Protein AF-A0A2V5X283-F1 (afdb_monomer_lite)

Radius of gyration: 29.68 Å; chains: 1; bounding box: 87×24×61 Å

Foldseek 3Di:
DDPPDDDDPVNVVVVVVVVVVVCVVVVVVVVVVVVVVVVVVVVVVVVVVVVVQVVVCVVVVNDGDDDDDPDPDPPPDD

Structure (mmCIF, N/CA/C/O backbone):
data_AF-A0A2V5X283-F1
#
_entry.id   AF-A0A2V5X283-F1
#
loop_
_atom_site.group_PDB
_atom_site.id
_atom_site.type_symbol
_atom_site.label_atom_id
_atom_site.label_alt_id
_atom_site.label_comp_id
_atom_site.label_asym_id
_atom_site.label_entity_id
_atom_site.label_seq_id
_atom_site.pdbx_PDB_ins_code
_atom_site.Cartn_x
_atom_site.Cartn_y
_atom_site.Cartn_z
_atom_site.occupancy
_atom_site.B_iso_or_equiv
_atom_site.auth_seq_id
_atom_site.auth_comp_id
_atom_site.auth_asym_id
_atom_site.auth_atom_id
_atom_site.pdbx_PDB_model_num
ATOM 1 N N . MET A 1 1 ? -46.373 19.041 23.370 1.00 48.31 1 MET A N 1
ATOM 2 C CA . MET A 1 1 ? -45.426 18.595 24.416 1.00 48.31 1 MET A CA 1
ATOM 3 C C . MET A 1 1 ? -44.459 17.610 23.772 1.00 48.31 1 MET A C 1
ATOM 5 O O . MET A 1 1 ? -44.812 16.455 23.599 1.00 48.31 1 MET A O 1
ATOM 9 N N . ASN A 1 2 ? -43.299 18.080 23.306 1.00 55.56 2 ASN A N 1
ATOM 10 C CA . ASN A 1 2 ? -42.309 17.219 22.651 1.00 55.56 2 ASN A CA 1
ATOM 11 C C . ASN A 1 2 ? -41.336 16.681 23.700 1.00 55.56 2 ASN A C 1
ATOM 13 O O . ASN A 1 2 ? -40.339 17.327 24.022 1.00 55.56 2 ASN A O 1
ATOM 17 N N . SER A 1 3 ? -41.639 15.500 24.228 1.00 62.47 3 SER A N 1
ATOM 18 C CA . SER A 1 3 ? -40.722 14.727 25.062 1.00 62.47 3 SER A CA 1
ATOM 19 C C . SER A 1 3 ? -39.547 14.267 24.200 1.00 62.47 3 SER A C 1
ATOM 21 O O . SER A 1 3 ? -39.613 13.232 23.539 1.00 62.47 3 SER A O 1
ATOM 23 N N . ARG A 1 4 ? -38.472 15.058 24.155 1.00 68.00 4 ARG A N 1
ATOM 24 C CA . ARG A 1 4 ? -37.220 14.625 23.528 1.00 68.00 4 ARG A CA 1
ATOM 25 C C . ARG A 1 4 ? -36.634 13.502 24.386 1.00 68.00 4 ARG A C 1
ATOM 27 O O . ARG A 1 4 ? -36.138 13.759 25.478 1.00 68.00 4 ARG A O 1
ATOM 34 N N . ARG A 1 5 ? -36.710 12.260 23.899 1.00 71.38 5 ARG A N 1
ATOM 35 C CA . ARG A 1 5 ? -35.909 11.144 24.420 1.00 71.38 5 ARG A CA 1
ATOM 36 C C . ARG A 1 5 ? -34.437 11.486 24.186 1.00 71.38 5 ARG A C 1
ATOM 38 O O . ARG A 1 5 ? -33.999 11.556 23.042 1.00 71.38 5 ARG A O 1
ATOM 45 N N . GLY A 1 6 ? -33.711 11.775 25.261 1.00 74.88 6 GLY A N 1
ATOM 46 C CA . GLY A 1 6 ? -32.259 11.903 25.220 1.00 74.88 6 GLY A CA 1
ATOM 47 C C . GLY A 1 6 ? -31.625 10.526 25.057 1.00 74.88 6 GLY A C 1
ATOM 48 O O . GLY A 1 6 ? -32.100 9.561 25.651 1.00 74.88 6 GLY A O 1
ATOM 49 N N . PHE A 1 7 ? -30.569 10.450 24.249 1.00 76.62 7 PHE A N 1
ATOM 50 C CA . PHE A 1 7 ? -29.709 9.272 24.189 1.00 76.62 7 PHE A CA 1
ATOM 51 C C . PHE A 1 7 ? -29.081 9.057 25.564 1.00 76.62 7 PHE A C 1
ATOM 53 O O . PHE A 1 7 ? -28.571 10.004 26.174 1.00 76.62 7 PHE A O 1
ATOM 60 N N . THR A 1 8 ? -29.120 7.832 26.064 1.00 88.69 8 THR A N 1
ATOM 61 C CA . THR A 1 8 ? -28.458 7.518 27.328 1.00 88.69 8 THR A CA 1
ATOM 62 C C . THR A 1 8 ? -26.947 7.420 27.099 1.00 88.69 8 THR A C 1
ATOM 64 O O . THR A 1 8 ? -26.485 6.985 26.043 1.00 88.69 8 THR A O 1
ATOM 67 N N . LEU A 1 9 ? -26.144 7.819 28.090 1.00 89.00 9 LEU A N 1
ATOM 68 C CA . LEU A 1 9 ? -24.679 7.724 28.001 1.00 89.00 9 LEU A CA 1
ATOM 69 C C . LEU A 1 9 ? -24.209 6.285 27.726 1.00 89.00 9 LEU A C 1
ATOM 71 O O . LEU A 1 9 ? -23.211 6.086 27.039 1.00 89.00 9 LEU A O 1
ATOM 75 N N . ILE A 1 10 ? -24.949 5.289 28.223 1.00 93.25 10 ILE A N 1
ATOM 76 C CA . ILE A 1 10 ? -24.643 3.869 28.032 1.00 93.25 10 ILE A CA 1
ATOM 77 C C . ILE A 1 10 ? -24.870 3.400 26.590 1.00 93.25 10 ILE A C 1
ATOM 79 O O . ILE A 1 10 ? -24.057 2.637 26.071 1.00 93.25 10 ILE A O 1
ATOM 83 N N . GLU A 1 11 ? -25.910 3.893 25.912 1.00 90.81 11 GLU A N 1
ATOM 84 C CA . GLU A 1 11 ? -26.141 3.582 24.496 1.00 90.81 11 GLU A CA 1
ATOM 85 C C . GLU A 1 11 ? -25.008 4.119 23.620 1.00 90.81 11 GLU A C 1
ATOM 87 O O . GLU A 1 11 ? -24.546 3.432 22.713 1.00 90.81 11 GLU A O 1
ATOM 92 N N . LEU A 1 12 ? -24.504 5.321 23.908 1.00 91.88 12 LEU A N 1
ATOM 93 C CA . LEU A 1 12 ? -23.390 5.891 23.150 1.00 91.88 12 LEU A CA 1
ATOM 94 C C . LEU A 1 12 ? -22.074 5.150 23.446 1.00 91.88 12 LEU A C 1
ATOM 96 O O . LEU A 1 12 ? -21.303 4.863 22.529 1.00 91.88 12 LEU A O 1
ATOM 100 N N . LEU A 1 13 ? -21.854 4.772 24.710 1.00 94.31 13 LEU A N 1
ATOM 101 C CA . LEU A 1 13 ? -20.674 4.024 25.149 1.00 94.31 13 LEU A CA 1
ATOM 102 C C . LEU A 1 13 ? -20.568 2.645 24.475 1.00 94.31 13 LEU A C 1
ATOM 104 O O . LEU A 1 13 ? -19.486 2.253 24.037 1.00 94.31 13 LEU A O 1
ATOM 108 N N . VAL A 1 14 ? -21.676 1.906 24.361 1.00 95.19 14 VAL A N 1
ATOM 109 C CA . VAL A 1 14 ? -21.634 0.564 23.758 1.00 95.19 14 VAL A CA 1
ATOM 110 C C . VAL A 1 14 ? -21.307 0.632 22.264 1.00 95.19 14 VAL A C 1
ATOM 112 O O . VAL A 1 14 ? -20.565 -0.203 21.749 1.00 95.19 14 VAL A O 1
ATOM 115 N N . VAL A 1 15 ? -21.791 1.667 21.572 1.00 95.81 15 VAL A N 1
ATOM 116 C CA . VAL A 1 15 ? -21.551 1.854 20.136 1.00 95.81 15 VAL A CA 1
ATOM 117 C C . VAL A 1 15 ? -20.076 2.134 19.862 1.00 95.81 15 VAL A C 1
ATOM 119 O O . VAL A 1 15 ? -19.480 1.478 19.006 1.00 95.81 15 VAL A O 1
ATOM 122 N N . ILE A 1 16 ? -19.455 3.053 20.608 1.00 96.69 16 ILE A N 1
ATOM 123 C CA . ILE A 1 16 ? -18.022 3.336 20.431 1.00 96.69 16 ILE A CA 1
ATOM 124 C C . ILE A 1 16 ? -17.157 2.120 20.784 1.00 96.69 16 ILE A C 1
ATOM 126 O O . ILE A 1 16 ? -16.150 1.887 20.117 1.00 96.69 16 ILE A O 1
ATOM 130 N N . ALA A 1 17 ? -17.568 1.308 21.766 1.00 97.00 17 ALA A N 1
ATOM 131 C CA . ALA A 1 17 ? -16.864 0.081 22.126 1.00 97.00 17 ALA A CA 1
ATOM 132 C C . ALA A 1 17 ? -16.879 -0.937 20.975 1.00 97.00 17 ALA A C 1
ATOM 134 O O . ALA A 1 17 ? -15.837 -1.493 20.627 1.00 97.00 17 ALA A O 1
ATOM 135 N N . ILE A 1 18 ? -18.030 -1.130 20.325 1.00 97.00 18 ILE A N 1
ATOM 136 C CA . ILE A 1 18 ? -18.146 -2.025 19.165 1.00 97.00 18 ILE A CA 1
ATOM 137 C C . ILE A 1 18 ? -17.306 -1.502 17.990 1.00 97.00 18 ILE A C 1
ATOM 139 O O . ILE A 1 18 ? -16.552 -2.270 17.391 1.00 97.00 18 ILE A O 1
ATOM 143 N N . ILE A 1 19 ? -17.368 -0.198 17.688 1.00 97.12 19 ILE A N 1
ATOM 144 C CA . ILE A 1 19 ? -16.557 0.416 16.622 1.00 97.12 19 ILE A CA 1
ATOM 145 C C . ILE A 1 19 ? -15.060 0.230 16.900 1.00 97.12 19 ILE A C 1
ATOM 147 O O . ILE A 1 19 ? -14.317 -0.114 15.983 1.00 97.12 19 ILE A O 1
ATOM 151 N N . ALA A 1 20 ? -14.615 0.408 18.146 1.00 97.44 20 ALA A N 1
ATOM 152 C CA . ALA A 1 20 ? -13.215 0.239 18.526 1.00 97.44 20 ALA A CA 1
ATOM 153 C C . ALA A 1 20 ? -12.724 -1.202 18.314 1.00 97.44 20 ALA A C 1
ATOM 155 O O . ALA A 1 20 ? -11.638 -1.398 17.769 1.00 97.44 20 ALA A O 1
ATOM 156 N N . ILE A 1 21 ? -13.534 -2.204 18.676 1.00 96.88 21 ILE A N 1
ATOM 157 C CA . ILE A 1 21 ? -13.210 -3.623 18.450 1.00 96.88 21 ILE A CA 1
ATOM 158 C C . ILE A 1 21 ? -13.097 -3.913 16.949 1.00 96.88 21 ILE A C 1
ATOM 160 O O . ILE A 1 21 ? -12.114 -4.507 16.505 1.00 96.88 21 ILE A O 1
ATOM 164 N N . LEU A 1 22 ? -14.068 -3.456 16.152 1.00 97.56 22 LEU A N 1
ATOM 165 C CA . LEU A 1 22 ? -14.043 -3.644 14.699 1.00 97.56 22 LEU A CA 1
ATOM 166 C C . LEU A 1 22 ? -12.834 -2.943 14.063 1.00 97.56 22 LEU A C 1
ATOM 168 O O . LEU A 1 22 ? -12.125 -3.543 13.254 1.00 97.56 22 LEU A O 1
ATOM 172 N N . ALA A 1 23 ? -12.547 -1.702 14.459 1.00 96.75 23 ALA A N 1
ATOM 173 C CA . ALA A 1 23 ? -11.398 -0.949 13.969 1.00 96.75 23 ALA A CA 1
ATOM 174 C C . ALA A 1 23 ? -10.070 -1.632 14.330 1.00 96.75 23 ALA A C 1
ATOM 176 O O . ALA A 1 23 ? -9.192 -1.737 13.473 1.00 96.75 23 ALA A O 1
ATOM 177 N N . ALA A 1 24 ? -9.932 -2.160 15.550 1.00 96.31 24 ALA A N 1
ATOM 178 C CA . ALA A 1 24 ? -8.731 -2.870 15.989 1.00 96.31 24 ALA A CA 1
ATOM 179 C C . ALA A 1 24 ? -8.419 -4.106 15.125 1.00 96.31 24 ALA A C 1
ATOM 181 O O . ALA A 1 24 ? -7.249 -4.408 14.893 1.00 96.31 24 ALA A O 1
ATOM 182 N N . LEU A 1 25 ? -9.444 -4.785 14.599 1.00 95.31 25 LEU A N 1
ATOM 183 C CA . LEU A 1 25 ? -9.277 -5.911 13.673 1.00 95.31 25 LEU A CA 1
ATOM 184 C C . LEU A 1 25 ? -8.984 -5.455 12.232 1.00 95.31 25 LEU A C 1
ATOM 186 O O . LEU A 1 25 ? -8.241 -6.121 11.510 1.00 95.31 25 LEU A O 1
ATOM 190 N N . LEU A 1 26 ? -9.527 -4.310 11.810 1.00 95.50 26 LEU A N 1
ATOM 191 C CA . LEU A 1 26 ? -9.383 -3.791 10.444 1.00 95.50 26 LEU A CA 1
ATOM 192 C C . LEU A 1 26 ? -8.052 -3.066 10.196 1.00 95.50 26 LEU A C 1
ATOM 194 O O . LEU A 1 26 ? -7.469 -3.205 9.119 1.00 95.50 26 LEU A O 1
ATOM 198 N N . LEU A 1 27 ? -7.538 -2.318 11.175 1.00 95.69 27 LEU A N 1
ATOM 199 C CA . LEU A 1 27 ? -6.277 -1.573 11.067 1.00 95.69 27 LEU A CA 1
ATOM 200 C C . LEU A 1 27 ? -5.063 -2.436 10.654 1.00 95.69 27 LEU A C 1
ATOM 202 O O . LEU A 1 27 ? -4.362 -2.043 9.714 1.00 95.69 27 LEU A O 1
ATOM 206 N N . PRO A 1 28 ? -4.793 -3.610 11.265 1.00 93.00 28 PRO A N 1
ATOM 207 C CA . PRO A 1 28 ? -3.670 -4.451 10.851 1.00 93.00 28 PRO A CA 1
ATOM 208 C C . PRO A 1 28 ? -3.864 -5.039 9.447 1.00 93.00 28 PRO A C 1
ATOM 210 O O . PRO A 1 28 ? -2.894 -5.159 8.693 1.00 93.00 28 PRO A O 1
ATOM 213 N N . ALA A 1 29 ? -5.101 -5.373 9.066 1.00 95.62 29 ALA A N 1
ATOM 214 C CA . ALA A 1 29 ? -5.413 -5.860 7.724 1.00 95.62 29 ALA A CA 1
ATOM 215 C C . ALA A 1 29 ? -5.163 -4.774 6.663 1.00 95.62 29 ALA A C 1
ATOM 217 O O . ALA A 1 29 ? -4.543 -5.046 5.633 1.00 95.62 29 ALA A O 1
ATOM 218 N N . LEU A 1 30 ? -5.557 -3.529 6.949 1.00 94.62 30 LEU A N 1
ATOM 219 C CA . LEU A 1 30 ? -5.332 -2.381 6.070 1.00 94.62 30 LEU A CA 1
ATOM 220 C C . LEU A 1 30 ? -3.839 -2.061 5.900 1.00 94.62 30 LEU A C 1
ATOM 222 O O . LEU A 1 30 ? -3.398 -1.762 4.789 1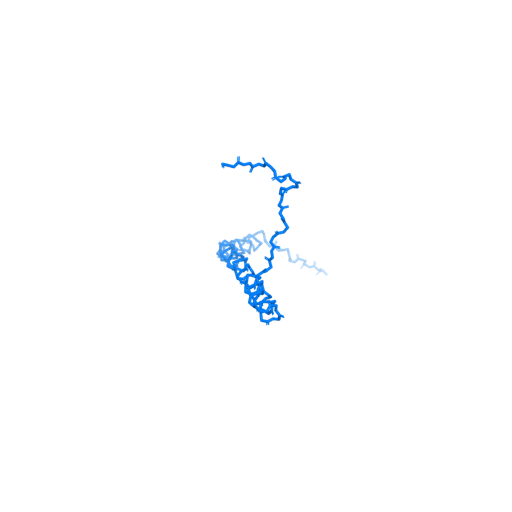.00 94.62 30 LEU A O 1
ATOM 226 N N . GLY A 1 31 ? -3.049 -2.172 6.974 1.00 95.62 31 GLY A N 1
ATOM 227 C CA . GLY A 1 31 ? -1.593 -2.014 6.913 1.00 95.62 31 GLY A CA 1
ATOM 228 C C . GLY A 1 31 ? -0.945 -3.009 5.946 1.00 95.62 31 GLY A C 1
ATOM 229 O O . GLY A 1 31 ? -0.236 -2.607 5.022 1.00 95.62 31 GLY A O 1
ATOM 230 N N . ARG A 1 32 ? -1.274 -4.300 6.086 1.00 95.81 32 ARG A N 1
ATOM 231 C CA . ARG A 1 32 ? -0.777 -5.353 5.182 1.00 95.81 32 ARG A CA 1
ATOM 232 C C . ARG A 1 32 ? -1.220 -5.125 3.737 1.00 95.81 32 ARG A C 1
ATOM 234 O O . ARG A 1 32 ? -0.394 -5.217 2.833 1.00 95.81 32 ARG A O 1
ATOM 241 N N . ALA A 1 33 ? -2.489 -4.777 3.519 1.00 96.75 33 ALA A N 1
ATOM 242 C CA . ALA A 1 33 ? -3.019 -4.497 2.186 1.00 96.75 33 ALA A CA 1
ATOM 243 C C . ALA A 1 33 ? -2.272 -3.342 1.495 1.00 96.75 33 ALA A C 1
ATOM 245 O O . ALA A 1 33 ? -1.928 -3.449 0.318 1.00 96.75 33 ALA A O 1
ATOM 246 N N . LYS A 1 34 ? -1.956 -2.266 2.230 1.00 96.75 34 LYS A N 1
ATOM 247 C CA . LYS A 1 34 ? -1.178 -1.127 1.720 1.00 96.75 34 LYS A CA 1
ATOM 248 C C . LYS A 1 34 ? 0.234 -1.535 1.303 1.00 96.75 34 LYS A C 1
ATOM 250 O O . LYS A 1 34 ? 0.700 -1.116 0.243 1.00 96.75 34 LYS A O 1
ATOM 255 N N . ASP A 1 35 ? 0.915 -2.344 2.107 1.00 97.75 35 ASP A N 1
ATOM 256 C CA . ASP A 1 35 ? 2.271 -2.795 1.783 1.00 97.75 35 ASP A CA 1
ATOM 257 C C . ASP A 1 35 ? 2.284 -3.743 0.582 1.00 97.75 35 ASP A C 1
ATOM 259 O O . ASP A 1 35 ? 3.138 -3.612 -0.300 1.00 97.75 35 ASP A O 1
ATOM 263 N N . THR A 1 36 ? 1.304 -4.643 0.484 1.00 97.50 36 THR A N 1
ATOM 264 C CA . THR A 1 36 ? 1.115 -5.469 -0.713 1.00 97.50 36 THR A CA 1
ATOM 265 C C . THR A 1 36 ? 0.839 -4.605 -1.942 1.00 97.50 36 THR A C 1
ATOM 267 O O . THR A 1 36 ? 1.493 -4.816 -2.959 1.00 97.50 36 THR A O 1
ATOM 270 N N . ALA A 1 37 ? -0.036 -3.598 -1.840 1.00 97.50 37 ALA A N 1
ATOM 271 C CA . ALA A 1 37 ? -0.350 -2.676 -2.935 1.00 97.50 37 ALA A CA 1
ATOM 272 C C . ALA A 1 37 ? 0.883 -1.901 -3.433 1.00 97.50 37 ALA A C 1
ATOM 274 O O . ALA A 1 37 ? 1.097 -1.764 -4.638 1.00 97.50 37 ALA A O 1
ATOM 275 N N . LYS A 1 38 ? 1.744 -1.431 -2.520 1.00 98.19 38 LYS A N 1
ATOM 276 C CA . LYS A 1 38 ? 3.018 -0.791 -2.888 1.00 98.19 38 LYS A CA 1
ATOM 277 C C . LYS A 1 38 ? 3.943 -1.752 -3.634 1.00 98.19 38 LYS A C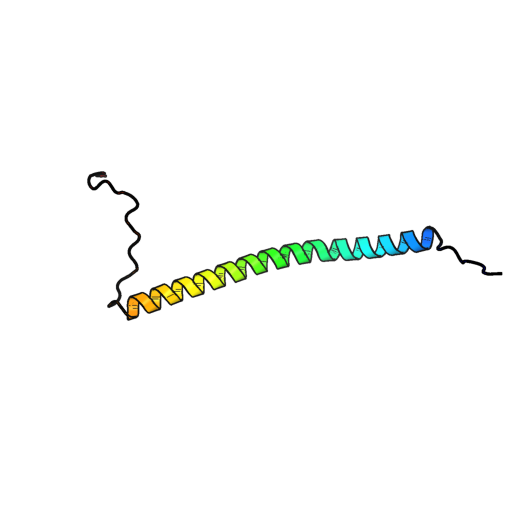 1
ATOM 279 O O . LYS A 1 38 ? 4.565 -1.362 -4.622 1.00 98.19 38 LYS A O 1
ATOM 284 N N . ARG A 1 39 ? 4.036 -3.005 -3.177 1.00 98.12 39 ARG A N 1
ATOM 285 C CA . ARG A 1 39 ? 4.857 -4.035 -3.833 1.00 98.12 39 ARG A CA 1
ATOM 286 C C . ARG A 1 39 ? 4.335 -4.368 -5.228 1.00 98.12 39 ARG A C 1
ATOM 288 O O . ARG A 1 39 ? 5.137 -4.432 -6.156 1.00 98.12 39 ARG A O 1
ATOM 295 N N . THR A 1 40 ? 3.025 -4.538 -5.402 1.00 97.94 40 THR A N 1
ATOM 296 C CA . THR A 1 40 ? 2.430 -4.785 -6.725 1.00 97.94 40 THR A CA 1
ATOM 297 C C . THR A 1 40 ? 2.611 -3.600 -7.665 1.00 97.94 40 THR A C 1
ATOM 299 O O . THR A 1 40 ? 2.951 -3.819 -8.825 1.00 97.94 40 THR A O 1
ATOM 302 N N . ALA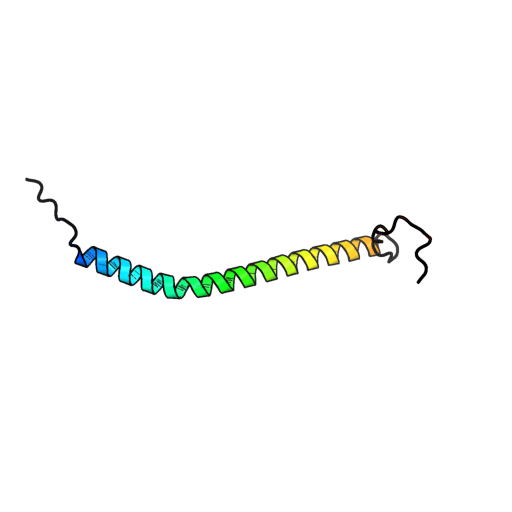 A 1 41 ? 2.469 -2.364 -7.180 1.00 98.25 41 ALA A N 1
ATOM 303 C CA . ALA A 1 41 ? 2.746 -1.171 -7.980 1.00 98.25 41 ALA A CA 1
ATOM 304 C C . ALA A 1 41 ? 4.213 -1.125 -8.444 1.00 98.25 41 ALA A C 1
ATOM 306 O O . ALA A 1 41 ? 4.482 -0.961 -9.631 1.00 98.25 41 ALA A O 1
ATOM 307 N N . CYS A 1 42 ? 5.164 -1.361 -7.534 1.00 98.06 42 CYS A N 1
ATOM 308 C CA . CYS A 1 42 ? 6.589 -1.423 -7.870 1.00 98.06 42 CYS A CA 1
ATOM 309 C C . CYS A 1 42 ? 6.891 -2.521 -8.904 1.00 98.06 42 CYS A C 1
ATOM 311 O O . CYS A 1 42 ? 7.547 -2.264 -9.914 1.00 98.06 42 CYS A O 1
ATOM 313 N N . ALA A 1 43 ? 6.349 -3.726 -8.707 1.00 98.25 43 ALA A N 1
ATOM 314 C CA . ALA A 1 43 ? 6.506 -4.826 -9.654 1.00 98.25 43 ALA A CA 1
ATOM 315 C C . ALA A 1 43 ? 5.903 -4.501 -11.032 1.00 98.25 43 ALA A C 1
ATOM 317 O O . ALA A 1 43 ? 6.485 -4.858 -12.054 1.00 98.25 43 ALA A O 1
ATOM 318 N N . SER A 1 44 ? 4.762 -3.808 -11.075 1.00 97.94 44 SER A N 1
ATOM 319 C CA . SER A 1 44 ? 4.155 -3.332 -12.322 1.00 97.94 44 SER A CA 1
ATOM 320 C C . SER A 1 44 ? 5.056 -2.325 -13.036 1.00 97.94 44 SER A C 1
ATOM 322 O O . SER A 1 44 ? 5.307 -2.477 -14.230 1.00 97.94 44 SER A O 1
ATOM 324 N N . ASN A 1 45 ? 5.601 -1.348 -12.311 1.00 98.06 45 ASN A N 1
ATOM 325 C CA . ASN A 1 45 ? 6.519 -0.359 -12.877 1.00 98.06 45 ASN A CA 1
ATOM 326 C C . ASN A 1 45 ? 7.775 -1.030 -13.446 1.00 98.06 45 ASN A C 1
ATOM 328 O O . ASN A 1 45 ? 8.177 -0.735 -14.567 1.00 98.06 45 ASN A O 1
ATOM 332 N N . LEU A 1 46 ? 8.359 -1.990 -12.722 1.00 97.69 46 LEU A N 1
ATOM 333 C CA . LEU A 1 46 ? 9.532 -2.722 -13.202 1.00 97.69 46 LEU A CA 1
ATOM 334 C C . LEU A 1 46 ? 9.222 -3.549 -14.456 1.00 97.69 46 LEU A C 1
ATOM 336 O O . LEU A 1 46 ? 10.035 -3.601 -15.376 1.00 97.69 46 LEU A O 1
ATOM 340 N N . ARG A 1 47 ? 8.033 -4.161 -14.531 1.00 97.81 47 ARG A N 1
ATOM 341 C CA . ARG A 1 47 ? 7.576 -4.849 -15.749 1.00 97.81 47 ARG A CA 1
ATOM 342 C C . ARG A 1 47 ? 7.463 -3.885 -16.929 1.00 97.81 47 ARG A C 1
ATOM 344 O O . ARG A 1 47 ? 7.883 -4.255 -18.020 1.00 97.81 47 ARG A O 1
ATOM 351 N N . GLN A 1 48 ? 6.943 -2.676 -16.714 1.00 97.38 48 GLN A N 1
ATOM 352 C CA . GLN A 1 48 ? 6.849 -1.640 -17.751 1.00 97.38 48 GLN A CA 1
ATOM 353 C C . GLN A 1 48 ? 8.234 -1.161 -18.208 1.00 97.38 48 GLN A C 1
ATOM 355 O O . GLN A 1 48 ? 8.469 -1.063 -19.407 1.00 97.38 48 GLN A O 1
ATOM 360 N N . VAL A 1 49 ? 9.176 -0.947 -17.283 1.00 95.75 49 VAL A N 1
ATOM 361 C CA . VAL A 1 49 ? 10.569 -0.598 -17.620 1.00 95.75 49 VAL A CA 1
ATOM 362 C C . VAL A 1 49 ? 11.242 -1.716 -18.414 1.00 95.75 49 VAL A C 1
ATOM 364 O O . VAL A 1 49 ? 11.818 -1.462 -19.464 1.00 95.75 49 VAL A O 1
ATOM 367 N N . ASN A 1 50 ? 11.133 -2.966 -17.961 1.00 94.75 50 ASN A N 1
ATOM 368 C CA . ASN A 1 50 ? 11.687 -4.111 -18.683 1.00 94.75 50 ASN A CA 1
ATOM 369 C C . ASN A 1 50 ? 11.065 -4.263 -20.080 1.00 94.75 50 ASN A C 1
ATOM 371 O O . ASN A 1 50 ? 11.769 -4.597 -21.028 1.00 94.75 50 ASN A O 1
ATOM 375 N N . LEU A 1 51 ? 9.762 -4.009 -20.221 1.00 96.31 51 LEU A N 1
ATOM 376 C CA . LEU A 1 51 ? 9.110 -3.984 -21.528 1.00 96.31 51 LEU A CA 1
ATOM 377 C C . LEU A 1 51 ? 9.710 -2.890 -22.420 1.00 96.31 51 LEU A C 1
ATOM 379 O O . LEU A 1 51 ? 10.070 -3.183 -23.552 1.00 96.31 51 LEU A O 1
ATOM 383 N N . ALA A 1 52 ? 9.876 -1.671 -21.905 1.00 93.38 52 ALA A N 1
ATOM 384 C CA . ALA A 1 52 ? 10.473 -0.568 -22.654 1.00 93.38 52 ALA A CA 1
ATOM 385 C C . ALA A 1 52 ? 11.915 -0.868 -23.097 1.00 93.38 52 ALA A C 1
ATOM 387 O O . ALA A 1 52 ? 12.268 -0.594 -24.238 1.00 93.38 52 ALA A O 1
ATOM 388 N N . ILE A 1 53 ? 12.727 -1.484 -22.229 1.00 92.69 53 ILE A N 1
ATOM 389 C CA . ILE A 1 53 ? 14.097 -1.904 -22.568 1.00 92.69 53 ILE A CA 1
ATOM 390 C C . ILE A 1 53 ? 14.085 -2.933 -23.700 1.00 92.69 53 ILE A C 1
ATOM 392 O O . ILE A 1 53 ? 14.885 -2.830 -24.623 1.00 92.69 53 ILE A O 1
ATOM 396 N N . ARG A 1 54 ? 13.176 -3.914 -23.647 1.00 92.75 54 ARG A N 1
ATOM 397 C CA . ARG A 1 54 ? 13.053 -4.929 -24.702 1.00 92.75 54 ARG A CA 1
ATOM 398 C C . ARG A 1 54 ? 12.634 -4.323 -26.035 1.00 92.75 54 ARG A C 1
ATOM 400 O O . ARG A 1 54 ? 13.224 -4.674 -27.042 1.00 92.75 54 ARG A O 1
ATOM 407 N N . LEU A 1 55 ? 11.655 -3.417 -26.020 1.00 93.31 55 LEU A N 1
ATOM 408 C CA . LEU A 1 55 ? 11.218 -2.703 -27.222 1.00 93.31 55 LEU A CA 1
ATOM 409 C C . LEU A 1 55 ? 12.368 -1.886 -27.826 1.00 93.31 55 LEU A C 1
ATOM 411 O O . LEU A 1 55 ? 12.607 -1.958 -29.021 1.00 93.31 55 LEU A O 1
ATOM 415 N N . TYR A 1 56 ? 13.134 -1.181 -26.989 1.00 91.31 56 TYR A N 1
ATOM 416 C CA . TYR A 1 56 ? 14.304 -0.432 -27.445 1.00 91.31 56 TYR A CA 1
ATOM 417 C C . TYR A 1 56 ? 15.380 -1.333 -28.068 1.00 91.31 56 TYR A C 1
ATOM 419 O O . TYR A 1 56 ? 15.940 -0.990 -29.103 1.00 91.31 56 TYR A O 1
ATOM 427 N N . ALA A 1 57 ? 15.679 -2.471 -27.437 1.00 90.38 57 ALA A N 1
ATOM 428 C CA . ALA A 1 57 ? 16.687 -3.401 -27.937 1.00 90.38 57 ALA A CA 1
ATOM 429 C C . ALA A 1 57 ? 16.281 -4.001 -29.293 1.00 90.38 57 ALA A C 1
ATOM 431 O O . ALA A 1 57 ? 17.111 -4.059 -30.195 1.00 90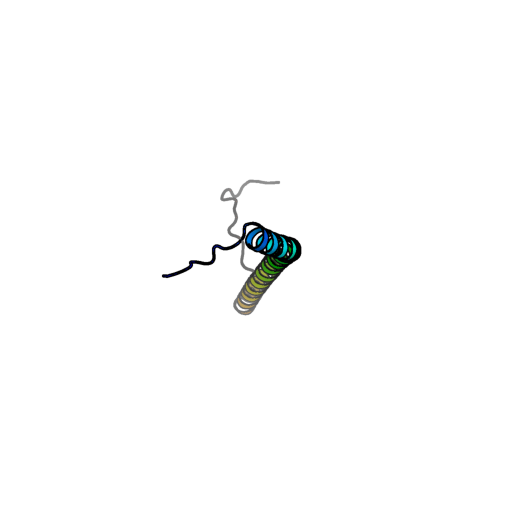.38 57 ALA A O 1
ATOM 432 N N . ASP A 1 58 ? 15.007 -4.367 -29.456 1.00 92.00 58 ASP A N 1
ATOM 433 C CA . ASP A 1 58 ? 14.456 -4.880 -30.720 1.00 92.00 58 ASP A CA 1
ATOM 434 C C . ASP A 1 58 ? 14.589 -3.841 -31.853 1.00 92.00 58 ASP A C 1
ATOM 436 O O . ASP A 1 58 ? 15.047 -4.155 -32.951 1.00 92.00 58 ASP A O 1
ATOM 440 N N . ASP A 1 59 ? 14.312 -2.568 -31.552 1.00 91.00 59 ASP A N 1
ATOM 441 C CA . ASP A 1 59 ? 14.434 -1.462 -32.512 1.00 91.00 59 ASP A CA 1
ATOM 442 C C . ASP A 1 59 ? 15.898 -1.051 -32.796 1.00 91.00 59 ASP A C 1
ATOM 444 O O . ASP A 1 59 ? 16.195 -0.471 -33.845 1.00 91.00 59 ASP A O 1
ATOM 448 N N . CYS A 1 60 ? 16.831 -1.326 -31.875 1.00 88.44 60 CYS A N 1
ATOM 449 C CA . CYS A 1 60 ? 18.224 -0.862 -31.907 1.00 88.44 60 CYS A CA 1
ATOM 450 C C . CYS A 1 60 ? 19.244 -2.015 -32.017 1.00 88.44 60 CYS A C 1
ATOM 452 O O . CYS A 1 60 ? 20.332 -1.933 -31.448 1.00 88.44 60 CYS A O 1
ATOM 454 N N . ALA A 1 61 ? 18.914 -3.089 -32.744 1.00 87.69 61 ALA A N 1
ATOM 455 C CA . ALA A 1 61 ? 19.815 -4.223 -33.008 1.00 87.69 61 ALA A CA 1
ATOM 456 C C . ALA A 1 61 ? 20.468 -4.806 -31.734 1.00 87.69 61 ALA A C 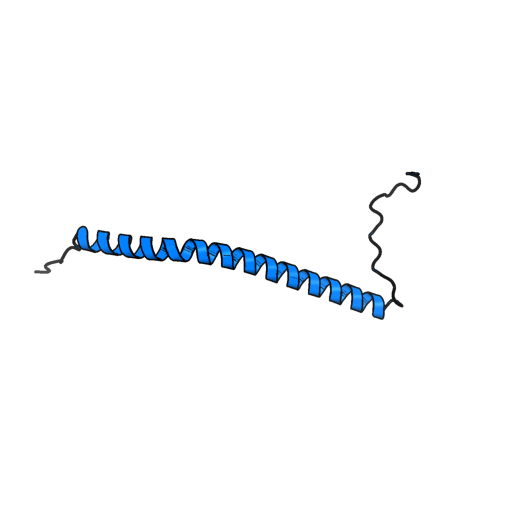1
ATOM 458 O O . ALA A 1 61 ? 21.690 -4.938 -31.643 1.00 87.69 61 ALA A O 1
ATOM 459 N N . ASP A 1 62 ? 19.637 -5.109 -30.736 1.00 84.50 62 ASP A N 1
ATOM 460 C CA . ASP A 1 62 ? 20.005 -5.636 -29.416 1.00 84.50 62 ASP A CA 1
ATOM 461 C C . ASP A 1 62 ? 20.861 -4.691 -28.548 1.00 84.50 62 ASP A C 1
ATOM 463 O O . ASP A 1 62 ? 21.438 -5.096 -27.533 1.00 84.50 62 ASP A O 1
ATOM 467 N N . CYS A 1 63 ? 20.924 -3.403 -28.894 1.00 80.62 63 CYS A N 1
ATOM 468 C CA . CYS A 1 63 ? 21.594 -2.397 -28.078 1.00 80.62 63 CYS A CA 1
ATOM 469 C C . CYS A 1 63 ? 20.775 -2.074 -26.816 1.00 80.62 63 CYS A C 1
ATOM 471 O O . CYS A 1 63 ? 19.575 -1.806 -26.876 1.00 80.62 63 CYS A O 1
ATOM 473 N N . LEU A 1 64 ? 21.429 -2.055 -25.652 1.00 83.56 64 LEU A N 1
ATOM 474 C CA . LEU A 1 64 ? 20.813 -1.630 -24.393 1.00 83.56 64 LEU A CA 1
ATOM 475 C C . LEU A 1 64 ? 20.928 -0.109 -24.211 1.00 83.56 64 LEU A C 1
ATOM 477 O O . LEU A 1 64 ? 21.920 0.484 -24.641 1.00 83.56 64 LEU A O 1
ATOM 481 N N . PRO A 1 65 ? 19.962 0.539 -23.532 1.00 79.69 65 PRO A N 1
ATOM 482 C CA . PRO A 1 65 ? 20.063 1.959 -23.229 1.00 79.69 65 PRO A CA 1
ATOM 483 C C . PRO A 1 65 ? 21.298 2.219 -22.358 1.00 79.69 65 PRO A C 1
ATOM 485 O O . PRO A 1 65 ? 21.423 1.693 -21.250 1.00 79.69 65 PRO A O 1
ATOM 488 N N . VAL A 1 66 ? 22.219 3.028 -22.877 1.00 76.38 66 VAL A N 1
ATOM 489 C CA . VAL A 1 66 ? 23.450 3.409 -22.182 1.00 76.38 66 VAL A CA 1
ATOM 490 C C . VAL A 1 66 ? 23.088 4.408 -21.086 1.00 76.38 66 VAL A C 1
ATOM 492 O O . VAL A 1 66 ? 22.397 5.397 -21.340 1.00 76.38 66 VAL A O 1
ATOM 495 N N . LEU A 1 67 ? 23.537 4.155 -19.855 1.00 73.19 67 LEU A N 1
ATOM 496 C CA . LEU A 1 67 ? 23.468 5.173 -18.811 1.00 73.19 67 LEU A CA 1
ATOM 497 C C . LEU A 1 67 ? 24.369 6.341 -19.237 1.00 73.19 67 LEU A C 1
ATOM 499 O O . LEU A 1 67 ? 25.519 6.090 -19.599 1.00 73.19 67 LEU A O 1
ATOM 503 N N . PRO A 1 68 ? 23.893 7.597 -19.194 1.00 70.00 68 PRO A N 1
ATOM 504 C CA . PRO A 1 68 ? 24.778 8.745 -19.329 1.00 70.00 68 PRO A CA 1
ATOM 505 C C . PRO A 1 68 ? 25.893 8.595 -18.298 1.00 70.00 68 PRO A C 1
ATOM 507 O O . PRO A 1 68 ? 25.596 8.391 -17.119 1.00 70.00 68 PRO A O 1
ATOM 510 N N . ASP A 1 69 ? 27.148 8.629 -18.743 1.00 72.00 69 ASP A N 1
ATOM 511 C CA . ASP A 1 69 ? 28.291 8.456 -17.854 1.00 72.00 69 ASP A CA 1
ATOM 512 C C . ASP A 1 69 ? 28.210 9.529 -16.753 1.00 72.00 69 ASP A C 1
ATOM 514 O O . ASP A 1 69 ? 28.205 10.726 -17.067 1.00 72.00 69 ASP A O 1
ATOM 518 N N . PRO A 1 70 ? 28.050 9.152 -15.467 1.00 70.69 70 PRO A N 1
ATOM 519 C CA . PRO A 1 70 ? 27.922 10.135 -14.399 1.00 70.69 70 PRO A CA 1
ATOM 520 C C . PRO A 1 70 ? 29.244 10.858 -14.142 1.00 70.69 70 PRO A C 1
ATOM 522 O O . PRO A 1 70 ? 29.259 11.842 -13.402 1.00 70.69 70 PRO A O 1
ATOM 525 N N . ASN A 1 71 ? 30.345 10.375 -14.725 1.00 67.56 71 ASN A N 1
ATOM 526 C CA . ASN A 1 71 ? 31.640 11.009 -14.642 1.0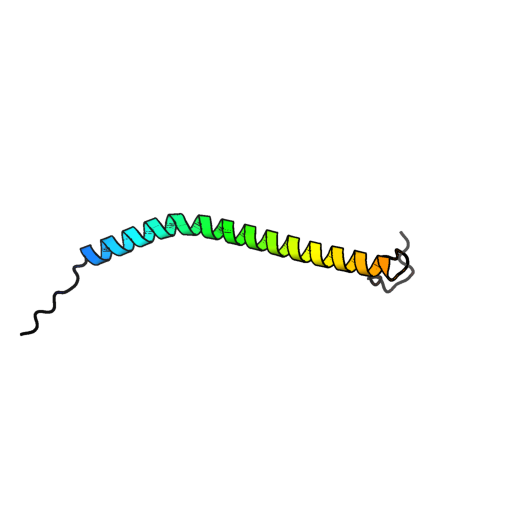0 67.56 71 ASN A CA 1
ATOM 527 C C . ASN A 1 71 ? 31.932 11.819 -15.923 1.00 67.56 71 ASN A C 1
ATOM 529 O O . ASN A 1 71 ? 32.267 11.238 -16.954 1.00 67.56 71 ASN A O 1
ATOM 533 N N . PRO A 1 72 ? 31.892 13.164 -15.874 1.00 69.00 72 PRO A N 1
ATOM 534 C CA . PRO A 1 72 ? 32.314 13.995 -16.995 1.00 69.00 72 PRO A CA 1
ATOM 535 C C . PRO A 1 72 ? 33.844 14.028 -17.173 1.00 69.00 72 PRO A C 1
ATOM 537 O O . PRO A 1 72 ? 34.331 14.715 -18.071 1.00 69.00 72 PRO A O 1
ATOM 540 N N . TYR A 1 73 ? 34.615 13.339 -16.320 1.00 65.06 73 TYR A N 1
ATOM 541 C CA . TYR A 1 73 ? 36.076 13.395 -16.299 1.00 65.06 73 TYR A CA 1
ATOM 542 C C . TYR A 1 73 ? 36.707 12.088 -16.824 1.00 65.06 73 TYR A C 1
ATOM 544 O O . TYR A 1 73 ? 36.706 11.074 -16.122 1.00 65.06 73 TYR A O 1
ATOM 552 N N . PRO A 1 74 ? 37.307 12.103 -18.030 1.00 65.75 74 PRO A N 1
ATOM 553 C CA . PRO A 1 74 ? 37.772 10.909 -18.748 1.00 65.75 74 PRO A CA 1
ATOM 554 C C . PRO A 1 74 ? 39.062 10.260 -18.203 1.00 65.75 74 PRO A C 1
ATOM 556 O O . PRO A 1 74 ? 39.632 9.399 -18.867 1.00 65.75 74 PRO A O 1
ATOM 559 N N . ASN A 1 75 ? 39.567 10.658 -17.030 1.00 69.75 75 ASN A N 1
ATOM 560 C CA . ASN A 1 75 ? 40.865 10.208 -16.508 1.00 69.75 75 ASN A CA 1
ATOM 561 C C . ASN A 1 75 ? 40.858 9.729 -15.043 1.00 69.75 75 ASN A C 1
ATOM 563 O O . ASN A 1 75 ? 41.916 9.684 -14.416 1.00 69.75 75 ASN A O 1
ATOM 567 N N . ALA A 1 76 ? 39.711 9.326 -14.493 1.00 62.31 76 ALA A N 1
ATOM 568 C CA . ALA A 1 76 ? 39.693 8.549 -13.253 1.00 62.31 76 ALA A CA 1
ATOM 569 C C . ALA A 1 76 ? 40.076 7.090 -13.564 1.00 62.31 76 ALA A C 1
ATOM 571 O O . ALA A 1 76 ? 39.222 6.246 -13.825 1.00 62.31 76 ALA A O 1
ATOM 572 N N . VAL A 1 77 ? 41.383 6.831 -13.615 1.00 60.81 77 VAL A N 1
ATOM 573 C CA . VAL A 1 77 ? 41.967 5.494 -13.780 1.00 60.81 77 VAL A CA 1
ATOM 574 C C . VAL A 1 77 ? 41.888 4.768 -12.433 1.00 60.81 77 VAL A C 1
ATOM 576 O O . VAL A 1 77 ? 42.326 5.319 -11.421 1.00 60.81 77 VAL A O 1
ATOM 579 N N . GLY A 1 78 ? 41.298 3.571 -12.425 1.00 50.97 78 GLY A N 1
ATOM 580 C CA . GLY A 1 78 ? 41.460 2.577 -11.359 1.00 50.97 78 GLY A CA 1
ATOM 581 C C . GLY A 1 78 ? 42.663 1.687 -11.625 1.00 50.97 78 GLY A C 1
ATOM 582 O O . GLY A 1 78 ? 42.928 1.425 -12.820 1.00 50.97 78 GLY A O 1
#

Sequence (78 aa):
MNSRRGFTLIELLVVIAIIAILAALLLPALGRAKDTAKRTACASNLRQVNLAIRLYADDCADCLPVLPDPNPYPNAVG

Secondary structure (DSSP, 8-state):
-----PPPHHHHHHHHHHHHHHHHHHHHHHHHHHHHHHHHHHHHHHHHHHHHHHHHHHHTTTPPPPPPPS---TT---

pLDDT: mean 87.12, std 13.24, range [48.31, 98.25]